Protein AF-A0ABD1Z7J2-F1 (afdb_monomer_lite)

Foldseek 3Di:
DDDDDDDDDDDDDPPPPDDPVSVVVVVVCVVCVVVVVVVCPPPQNVCVVVVNDDLVNVLLVLLLVLLLLVLVLVLLVVVLVPDPDPVSNVVSVVVSVVSVVCSVCSQVCCCPPSNDGHDPDRDHDPVSVVNSCVSNVPD

InterPro domains:
  IPR004305 Thiaminase-2/PQQC [PF03070] (43-136)
  IPR016084 Haem oxygenase-like, multi-helical [G3DSA:1.20.910.10] (3-138)
  IPR016084 Haem oxygenase-like, multi-helical [SSF48613] (22-136)
  IPR050967 Thiamine Salvage Pathway TenA [PTHR43198] (20-136)

Radius of gyration: 23.51 Å; chains: 1; bounding box: 36×54×86 Å

Secondary structure (DSSP, 8-state):
-------------------HHHHHHHHHHHHTHHHHHHHHT-HHHHHHHTT-S-HHHHHHHHHHHHHHHHHHHHHHHHHHHT---HHHHHHHHHHHHHHHHHHHHHHHHHHHHHS----SSPPP-HHHHHHHHHHHT--

Organism: NCBI:txid41844

Sequence (139 aa):
MLGHSQAFIHHQSTREMESPKTALAKNLWEMNQKEAYCALYQPFVVVMAAGTLPLESFRDYIAQDVFYLAAFAEAYGLAVENTDDEQAKAVLGNLQHHVQEELEQVHLSATQTFGFQLQSKIVPNIATRAYTEFLLLRD

pLDDT: mean 86.23, std 18.59, range [33.0, 98.12]

Structure (mmCIF, N/CA/C/O backbone):
data_AF-A0ABD1Z7J2-F1
#
_entry.id   AF-A0ABD1Z7J2-F1
#
loop_
_atom_site.group_PDB
_atom_site.id
_atom_site.type_symbol
_atom_site.label_atom_id
_atom_site.label_alt_id
_atom_site.label_comp_id
_atom_site.label_asym_id
_atom_site.label_entity_id
_atom_site.label_seq_id
_atom_site.pdbx_PDB_ins_code
_atom_site.Cartn_x
_atom_site.Cartn_y
_atom_site.Cartn_z
_atom_site.occupancy
_atom_site.B_iso_or_equiv
_atom_site.auth_seq_id
_atom_site.auth_comp_id
_atom_site.auth_asym_id
_atom_site.auth_atom_id
_atom_site.pdbx_PDB_model_num
ATOM 1 N N . MET A 1 1 ? -7.208 34.630 -64.862 1.00 36.12 1 MET A N 1
ATOM 2 C CA . MET A 1 1 ? -6.166 35.010 -63.891 1.00 36.12 1 MET A CA 1
ATOM 3 C C . MET A 1 1 ? -6.866 35.196 -62.552 1.00 36.12 1 MET A C 1
ATOM 5 O O . MET A 1 1 ? -7.623 36.144 -62.465 1.00 36.12 1 MET A O 1
ATOM 9 N N . LEU A 1 2 ? -6.677 34.229 -61.636 1.00 34.78 2 LEU A N 1
ATOM 10 C CA . LEU A 1 2 ? -6.752 34.288 -60.155 1.00 34.78 2 LEU A CA 1
ATOM 11 C C . LEU A 1 2 ? -7.991 34.961 -59.505 1.00 34.78 2 LEU A C 1
ATOM 13 O O . LEU A 1 2 ? -8.340 36.078 -59.837 1.00 34.78 2 LEU A O 1
ATOM 17 N N . GLY A 1 3 ? -8.680 34.395 -58.515 1.00 33.00 3 GLY A N 1
ATOM 18 C CA . GLY A 1 3 ? -8.387 33.265 -57.640 1.00 33.00 3 GLY A CA 1
ATOM 19 C C . GLY A 1 3 ? -9.570 33.004 -56.690 1.00 33.00 3 GLY A C 1
ATOM 20 O O . GLY A 1 3 ? -10.475 33.824 -56.553 1.00 33.00 3 GLY A O 1
ATOM 21 N N . HIS A 1 4 ? -9.557 31.807 -56.112 1.00 37.34 4 HIS A N 1
ATOM 22 C CA . HIS A 1 4 ? -10.635 31.111 -55.415 1.00 37.34 4 HIS A CA 1
ATOM 23 C C . HIS A 1 4 ? -10.953 31.604 -53.991 1.00 37.34 4 HIS A C 1
ATOM 25 O O . HIS A 1 4 ? -10.100 32.110 -53.270 1.00 37.34 4 HIS A O 1
ATOM 31 N N . SER A 1 5 ? -12.192 31.317 -53.586 1.00 39.16 5 SER A N 1
ATOM 32 C CA . SER A 1 5 ? -12.675 31.154 -52.207 1.00 39.16 5 SER A CA 1
ATOM 33 C C . SER A 1 5 ? -12.081 29.899 -51.542 1.00 39.16 5 SER A C 1
ATOM 35 O O . SER A 1 5 ? -12.030 28.872 -52.218 1.00 39.16 5 SER A O 1
ATOM 37 N N . GLN A 1 6 ? -11.704 29.947 -50.250 1.00 37.53 6 GLN A N 1
ATOM 38 C CA . GLN A 1 6 ? -12.225 29.055 -49.182 1.00 37.53 6 GLN A CA 1
ATOM 39 C C . GLN A 1 6 ? -11.473 29.130 -47.829 1.00 37.53 6 GLN A C 1
ATOM 41 O O . GLN A 1 6 ? -10.256 29.257 -47.791 1.00 37.53 6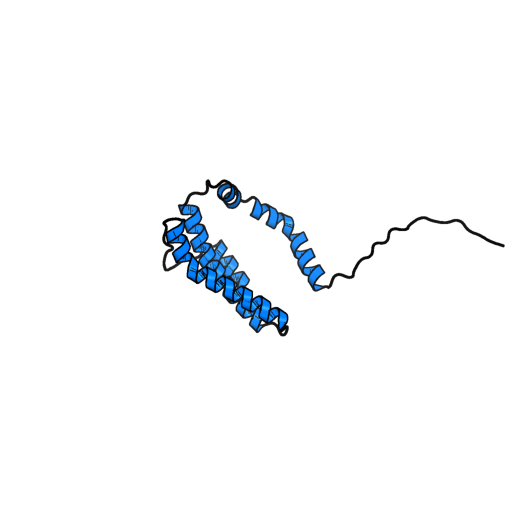 GLN A O 1
ATOM 46 N N . ALA A 1 7 ? -12.279 28.948 -46.766 1.00 36.66 7 ALA A N 1
ATOM 47 C CA . ALA A 1 7 ? -12.070 28.253 -45.477 1.00 36.66 7 ALA A CA 1
ATOM 48 C C . ALA A 1 7 ? -10.903 28.675 -44.551 1.00 36.66 7 ALA A C 1
ATOM 50 O O . ALA A 1 7 ? -9.736 28.603 -44.903 1.00 36.66 7 ALA A O 1
ATOM 51 N N . PHE A 1 8 ? -11.163 29.212 -43.350 1.00 42.53 8 PHE A N 1
ATOM 52 C CA . PHE A 1 8 ? -11.561 28.506 -42.112 1.00 42.53 8 PHE A CA 1
ATOM 53 C C . PHE A 1 8 ? -10.689 27.288 -41.754 1.00 42.53 8 PHE A C 1
ATOM 55 O O . PHE A 1 8 ? -10.802 26.234 -42.369 1.00 42.53 8 PHE A O 1
ATOM 62 N N . ILE A 1 9 ? -9.925 27.464 -40.668 1.00 39.09 9 ILE A N 1
ATOM 63 C CA . ILE A 1 9 ? -9.543 26.530 -39.587 1.00 39.09 9 ILE A CA 1
ATOM 64 C C . ILE A 1 9 ? -8.057 26.722 -39.267 1.00 39.09 9 ILE A C 1
ATOM 66 O O . ILE A 1 9 ? -7.169 26.152 -39.892 1.00 39.09 9 ILE A O 1
ATOM 70 N N . HIS A 1 10 ? -7.800 27.517 -38.230 1.00 39.81 10 HIS A N 1
ATOM 71 C CA . HIS A 1 10 ? -6.532 27.511 -37.512 1.00 39.81 10 HIS A CA 1
ATOM 72 C C . HIS A 1 10 ? -6.793 26.962 -36.106 1.00 39.81 10 HIS A C 1
ATOM 74 O O . HIS A 1 10 ? -6.826 27.699 -35.128 1.00 39.81 10 HIS A O 1
ATOM 80 N N . HIS A 1 11 ? -7.082 25.660 -36.019 1.00 44.41 11 HIS A N 1
ATOM 81 C CA . HIS A 1 11 ? -7.039 24.937 -34.750 1.00 44.41 11 HIS A CA 1
ATOM 82 C C . HIS A 1 11 ? -6.803 23.438 -34.975 1.00 44.41 11 HIS A C 1
ATOM 84 O O . HIS A 1 11 ? -7.714 22.619 -34.944 1.00 44.41 11 HIS A O 1
ATOM 90 N N . GLN A 1 12 ? -5.549 23.079 -35.228 1.00 38.91 12 GLN A N 1
ATOM 91 C CA . GLN A 1 12 ? -5.018 21.757 -34.905 1.00 38.91 12 GLN A CA 1
ATOM 92 C C . GLN A 1 12 ? -3.739 22.051 -34.120 1.00 38.91 12 GLN A C 1
ATOM 94 O O . GLN A 1 12 ? -2.754 22.518 -34.675 1.00 38.91 12 GLN A O 1
ATOM 99 N N . SER A 1 13 ? -3.855 22.170 -32.797 1.00 43.34 13 SER A N 1
ATOM 100 C CA . SER A 1 13 ? -3.675 21.043 -31.880 1.00 43.34 13 SER A CA 1
ATOM 101 C C . SER A 1 13 ? -2.316 20.399 -32.131 1.00 43.34 13 SER A C 1
ATOM 103 O O . SER A 1 13 ? -2.176 19.446 -32.894 1.00 43.34 13 SER A O 1
ATOM 105 N N . THR A 1 14 ? -1.305 20.970 -31.483 1.00 42.47 14 THR A N 1
ATOM 106 C CA . THR A 1 14 ? -0.060 20.291 -31.141 1.00 42.47 14 THR A CA 1
ATOM 107 C C . THR A 1 14 ? -0.409 19.055 -30.311 1.00 42.47 14 THR A C 1
ATOM 109 O O . THR A 1 14 ? -0.432 19.100 -29.085 1.00 42.47 14 THR A O 1
ATOM 112 N N . ARG A 1 15 ? -0.751 17.946 -30.974 1.00 51.72 15 ARG A N 1
ATOM 113 C CA . ARG A 1 15 ? -0.653 16.619 -30.370 1.00 51.72 15 ARG A CA 1
ATOM 114 C C . ARG A 1 15 ? 0.829 16.286 -30.312 1.00 51.72 15 ARG A C 1
ATOM 116 O O . ARG A 1 15 ? 1.393 15.773 -31.275 1.00 51.72 15 ARG A O 1
ATOM 123 N N . GLU A 1 16 ? 1.459 16.621 -29.196 1.00 56.16 16 GLU A N 1
ATOM 124 C CA . GLU A 1 16 ? 2.661 15.910 -28.778 1.00 56.16 16 GLU A CA 1
ATOM 125 C C . GLU A 1 16 ? 2.319 14.412 -28.790 1.00 56.16 16 GLU A C 1
ATOM 127 O O . GLU A 1 16 ? 1.301 13.995 -28.233 1.00 56.16 16 GLU A O 1
ATOM 132 N N . MET A 1 17 ? 3.094 13.604 -29.517 1.00 52.94 17 MET A N 1
ATOM 133 C CA . MET A 1 17 ? 2.924 12.151 -29.496 1.00 52.94 17 MET A CA 1
ATOM 134 C C . MET A 1 17 ? 3.321 11.650 -28.104 1.00 52.94 17 MET A C 1
ATOM 136 O O . MET A 1 17 ? 4.505 11.465 -27.829 1.00 52.94 17 MET A O 1
ATOM 140 N N . GLU A 1 18 ? 2.336 11.460 -27.220 1.00 56.25 18 GLU A N 1
ATOM 141 C CA . GLU A 1 18 ? 2.523 10.768 -25.941 1.00 56.25 18 GLU A CA 1
ATOM 142 C C . GLU A 1 18 ? 3.144 9.383 -26.205 1.00 56.25 18 GLU A C 1
ATOM 144 O O . GLU A 1 18 ? 2.703 8.640 -27.087 1.00 56.25 18 GLU A O 1
ATOM 149 N N . SER A 1 19 ? 4.180 9.029 -25.437 1.00 64.31 19 SER A N 1
ATOM 150 C CA . SER A 1 19 ? 4.779 7.690 -25.462 1.00 64.31 19 SER A CA 1
ATOM 151 C C . SER A 1 19 ? 3.692 6.617 -25.274 1.00 64.31 19 SER A C 1
ATOM 153 O O . SER A 1 19 ? 2.807 6.808 -24.435 1.00 64.31 19 SER A O 1
ATOM 155 N N . PRO A 1 20 ? 3.760 5.458 -25.963 1.00 67.31 20 PRO A N 1
ATOM 156 C CA . PRO A 1 20 ? 2.779 4.379 -25.809 1.00 67.31 20 PRO A CA 1
ATOM 157 C C . PRO A 1 20 ? 2.556 3.949 -24.349 1.00 67.31 20 PRO A C 1
ATOM 159 O O . PRO A 1 20 ? 1.443 3.586 -23.976 1.00 67.31 20 PRO A O 1
ATOM 162 N N . LYS A 1 21 ? 3.596 4.035 -23.503 1.00 62.91 21 LYS A N 1
ATOM 163 C CA . LYS A 1 21 ? 3.509 3.746 -22.060 1.00 62.91 21 LYS A CA 1
ATOM 164 C C . LYS A 1 21 ? 2.691 4.803 -21.311 1.00 62.91 21 LYS A C 1
ATOM 166 O O . LYS A 1 21 ? 1.841 4.454 -20.497 1.00 62.91 21 LYS A O 1
ATOM 171 N N . THR A 1 22 ? 2.916 6.081 -21.618 1.00 69.88 22 THR A N 1
ATOM 172 C CA . THR A 1 22 ? 2.143 7.208 -21.071 1.00 69.88 22 THR A CA 1
ATOM 173 C C . THR A 1 22 ? 0.679 7.109 -21.494 1.00 69.88 22 THR A C 1
ATOM 175 O O . THR A 1 22 ? -0.208 7.297 -20.666 1.00 69.88 22 THR A O 1
ATOM 178 N N . ALA A 1 23 ? 0.424 6.715 -22.746 1.00 87.50 23 ALA A N 1
ATOM 179 C CA . ALA A 1 23 ? -0.924 6.475 -23.245 1.00 87.50 23 ALA A CA 1
ATOM 180 C C . ALA A 1 23 ? -1.612 5.300 -22.523 1.00 87.50 23 ALA A 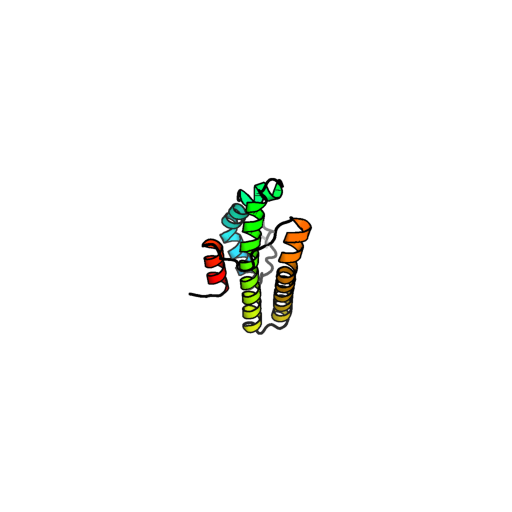C 1
ATOM 182 O O . ALA A 1 23 ? -2.773 5.419 -22.147 1.00 87.50 23 ALA A O 1
ATOM 183 N N . LEU A 1 24 ? -0.911 4.187 -22.267 1.00 93.56 24 LEU A N 1
ATOM 184 C CA . LEU A 1 24 ? -1.488 3.040 -21.554 1.00 93.56 24 LEU A CA 1
ATOM 185 C C . LEU A 1 24 ? -1.867 3.380 -20.108 1.00 93.56 24 LEU A C 1
ATOM 187 O O . LEU A 1 24 ? -2.998 3.119 -19.706 1.00 93.56 24 LEU A O 1
ATOM 191 N N . ALA A 1 25 ? -0.944 3.960 -19.335 1.00 92.44 25 ALA A N 1
ATOM 192 C CA . ALA A 1 25 ? -1.199 4.307 -17.936 1.00 92.44 25 ALA A CA 1
ATOM 193 C C . ALA A 1 25 ? -2.381 5.280 -17.806 1.00 92.44 25 ALA A C 1
ATOM 195 O O . ALA A 1 25 ? -3.268 5.084 -16.976 1.00 92.44 25 ALA A O 1
ATOM 196 N N . LYS A 1 26 ? -2.430 6.284 -18.687 1.00 93.38 26 LYS A N 1
ATOM 197 C CA . LYS A 1 26 ? -3.534 7.240 -18.780 1.00 93.38 26 LYS A CA 1
ATOM 198 C C . LYS A 1 26 ? -4.860 6.564 -19.116 1.00 93.38 26 LYS A C 1
ATOM 200 O O . LYS A 1 26 ? -5.838 6.788 -18.412 1.00 93.38 26 LYS A O 1
ATOM 205 N N . ASN A 1 27 ? -4.883 5.692 -20.122 1.00 95.50 27 ASN A N 1
ATOM 206 C CA . ASN A 1 27 ? -6.095 4.967 -20.501 1.00 95.50 27 ASN A CA 1
ATOM 207 C C . ASN A 1 27 ? -6.603 4.080 -19.355 1.00 95.50 27 ASN A C 1
ATOM 209 O O . ASN A 1 27 ? -7.792 4.091 -19.056 1.00 95.50 27 ASN A O 1
ATOM 213 N N . LEU A 1 28 ? -5.715 3.340 -18.680 1.00 95.31 28 LEU A N 1
ATOM 214 C CA . LEU A 1 28 ? -6.090 2.507 -17.532 1.00 95.31 28 LEU A CA 1
ATOM 215 C C . LEU A 1 28 ? -6.642 3.349 -16.378 1.00 95.31 28 LEU A C 1
ATOM 217 O O . LEU A 1 28 ? -7.630 2.953 -15.761 1.00 95.31 28 LEU A O 1
ATOM 221 N N . TRP A 1 29 ? -6.047 4.513 -16.112 1.00 94.69 29 TRP A N 1
ATOM 222 C CA . TRP A 1 29 ? -6.568 5.456 -15.126 1.00 94.69 29 TRP A CA 1
ATOM 223 C C . TRP A 1 29 ? -7.972 5.937 -15.500 1.00 94.69 29 TRP A C 1
ATOM 225 O O . TRP A 1 29 ? -8.891 5.810 -14.697 1.00 94.69 29 TRP A O 1
ATOM 235 N N . GLU A 1 30 ? -8.158 6.429 -16.728 1.00 95.75 30 GLU A N 1
ATOM 236 C CA . GLU A 1 30 ? -9.447 6.907 -17.246 1.00 95.75 30 GLU A CA 1
ATOM 237 C C . GLU A 1 30 ? -10.537 5.827 -17.176 1.00 95.75 30 GLU A C 1
ATOM 239 O O . GLU A 1 30 ? -11.654 6.104 -16.738 1.00 95.75 30 GLU A O 1
ATOM 244 N N . MET A 1 31 ? -10.199 4.582 -17.522 1.00 96.88 31 MET A N 1
ATOM 245 C CA . MET A 1 31 ? -11.120 3.443 -17.484 1.00 96.88 31 MET A CA 1
ATOM 246 C C . MET A 1 31 ? -11.597 3.077 -16.073 1.00 96.88 31 MET A C 1
ATOM 248 O O . MET A 1 31 ? -12.696 2.547 -15.945 1.00 96.88 31 MET A O 1
ATOM 252 N N . ASN A 1 32 ? -10.797 3.352 -15.038 1.00 96.75 32 ASN A N 1
ATOM 253 C CA . ASN A 1 32 ? -11.084 2.968 -13.651 1.00 96.75 32 ASN A CA 1
ATOM 254 C C . ASN A 1 32 ? -11.364 4.181 -12.741 1.00 96.75 32 ASN A C 1
ATOM 256 O O . ASN A 1 32 ? -11.355 4.068 -11.513 1.00 96.75 32 ASN A O 1
ATOM 260 N N . GLN A 1 33 ? -11.609 5.367 -13.317 1.00 96.75 33 GLN A N 1
ATOM 261 C CA . GLN A 1 33 ? -11.871 6.580 -12.531 1.00 96.75 33 GLN A CA 1
ATOM 262 C C . GLN A 1 33 ? -13.079 6.424 -11.613 1.00 96.75 33 GLN A C 1
ATOM 264 O O . GLN A 1 33 ? -13.070 6.920 -10.488 1.00 96.75 33 GLN A O 1
ATOM 269 N N . LYS A 1 34 ? -14.124 5.736 -12.079 1.00 97.56 34 LYS A N 1
ATOM 270 C CA . LYS A 1 34 ? -15.327 5.505 -11.281 1.00 97.56 34 LYS A CA 1
ATOM 271 C C . LYS A 1 34 ? -14.984 4.742 -10.001 1.00 97.56 34 LYS A C 1
ATOM 273 O O . LYS A 1 34 ? -15.407 5.148 -8.923 1.00 97.56 34 LYS A O 1
ATOM 278 N N . GLU A 1 35 ? -14.204 3.675 -10.111 1.00 97.00 35 GLU A N 1
ATOM 279 C CA . GLU A 1 35 ? -13.753 2.845 -8.998 1.00 97.00 35 GLU A CA 1
ATOM 280 C C . GLU A 1 35 ? -12.859 3.651 -8.049 1.00 97.00 35 GLU A C 1
ATOM 282 O O . GLU A 1 35 ? -13.054 3.592 -6.835 1.00 97.00 35 GLU A O 1
ATOM 287 N N . ALA A 1 36 ? -11.962 4.483 -8.589 1.00 95.56 36 ALA A N 1
ATOM 288 C CA . ALA A 1 36 ? -11.138 5.395 -7.797 1.00 95.56 36 ALA A CA 1
ATOM 289 C C . ALA A 1 36 ? -11.989 6.390 -6.984 1.00 95.56 36 ALA A C 1
ATOM 291 O O . ALA A 1 36 ? -11.756 6.575 -5.788 1.00 95.56 36 ALA A O 1
ATOM 292 N N . TYR A 1 37 ? -13.028 6.981 -7.585 1.00 96.50 37 TYR A N 1
ATOM 293 C CA . TYR A 1 37 ? -13.968 7.842 -6.862 1.00 96.50 37 TYR A CA 1
ATOM 294 C C . TYR A 1 37 ? -14.774 7.064 -5.817 1.00 96.50 37 TYR A C 1
ATOM 296 O O . TYR A 1 37 ? -14.945 7.538 -4.694 1.00 96.50 37 TYR A O 1
ATOM 304 N N . CYS A 1 38 ? -15.242 5.857 -6.141 1.00 97.19 38 CYS A N 1
ATOM 305 C CA . CYS A 1 38 ? -15.936 5.003 -5.180 1.00 97.19 38 CYS A CA 1
ATOM 306 C C . CYS A 1 38 ? -15.055 4.642 -3.976 1.00 97.19 38 CYS A C 1
ATOM 308 O O . CYS A 1 38 ? -15.582 4.569 -2.867 1.00 97.19 38 CYS A O 1
ATOM 310 N N . ALA A 1 39 ? -13.749 4.439 -4.177 1.00 95.44 39 ALA A N 1
ATOM 311 C CA . ALA A 1 39 ? -12.782 4.211 -3.107 1.00 95.44 39 ALA A CA 1
ATOM 312 C C . ALA A 1 39 ? -12.579 5.472 -2.249 1.00 95.44 39 ALA A C 1
ATOM 314 O O . ALA A 1 39 ? -12.658 5.401 -1.023 1.00 95.44 39 ALA A O 1
ATOM 315 N N . LEU A 1 40 ? -12.404 6.635 -2.887 1.00 95.69 40 LEU A N 1
ATOM 316 C CA . LEU A 1 40 ? -12.188 7.916 -2.206 1.00 95.69 40 LEU A CA 1
ATOM 317 C C . LEU A 1 40 ? -13.355 8.313 -1.286 1.00 95.69 40 LEU A C 1
ATOM 319 O O . LEU A 1 40 ? -13.137 8.898 -0.228 1.00 95.69 40 LEU A O 1
ATOM 323 N N . TYR A 1 41 ? -14.587 7.980 -1.674 1.00 96.38 41 TYR A N 1
ATOM 324 C CA . TYR A 1 41 ? -15.795 8.291 -0.905 1.00 96.38 41 TYR A CA 1
ATOM 325 C C . TYR A 1 41 ? -16.335 7.108 -0.091 1.00 96.38 41 TYR A C 1
ATOM 327 O O . TYR A 1 41 ? -17.480 7.151 0.367 1.00 96.38 41 TYR A O 1
ATOM 335 N N . GLN A 1 42 ? -15.539 6.053 0.123 1.00 96.94 42 GLN A N 1
ATOM 336 C CA . GLN A 1 42 ? -15.930 4.997 1.056 1.00 96.94 42 GLN A CA 1
ATOM 337 C C . GLN A 1 42 ? -16.185 5.581 2.454 1.00 96.94 42 GLN A C 1
ATOM 339 O O . GLN A 1 42 ? -15.427 6.451 2.896 1.00 96.94 42 GLN A O 1
ATOM 344 N N . PRO A 1 43 ? -17.185 5.067 3.201 1.00 97.25 43 PRO A N 1
ATOM 345 C CA . PRO A 1 43 ? -17.483 5.543 4.550 1.00 97.25 43 PRO A CA 1
ATOM 346 C C . PRO A 1 43 ? -16.254 5.586 5.459 1.00 97.25 43 PRO A C 1
ATOM 348 O O . PRO A 1 43 ? -16.093 6.549 6.199 1.00 97.25 43 PRO A O 1
ATOM 351 N N . PHE A 1 44 ? -15.360 4.597 5.345 1.00 96.75 44 PHE A N 1
ATOM 352 C CA . PHE A 1 44 ? -14.094 4.538 6.078 1.00 96.75 44 PHE A CA 1
ATOM 353 C C . PHE A 1 44 ? -13.226 5.795 5.882 1.00 96.75 44 PHE A C 1
ATOM 355 O O . PHE A 1 44 ? -12.805 6.402 6.864 1.00 96.75 44 PHE A O 1
ATOM 362 N N . VAL A 1 45 ? -13.010 6.225 4.633 1.00 96.88 45 VAL A N 1
ATOM 363 C CA . VAL A 1 45 ? -12.190 7.406 4.304 1.00 96.88 45 VAL A CA 1
ATOM 364 C C . VAL A 1 45 ? -12.863 8.683 4.802 1.00 96.88 45 VAL A C 1
ATOM 366 O O . VAL A 1 45 ? -12.209 9.548 5.381 1.00 96.88 45 VAL A O 1
ATOM 369 N N . VAL A 1 46 ? -14.185 8.782 4.643 1.00 97.19 46 VAL A N 1
ATOM 370 C CA . VAL A 1 46 ? -14.958 9.952 5.082 1.00 97.19 46 VAL A CA 1
ATOM 371 C C . VAL A 1 46 ? -14.894 10.126 6.602 1.00 97.19 46 VAL A C 1
ATOM 373 O O . VAL A 1 46 ? -14.621 11.228 7.079 1.00 97.19 46 VAL A O 1
ATOM 376 N N . VAL A 1 47 ? -15.106 9.059 7.380 1.00 97.62 47 VAL A N 1
ATOM 377 C CA . VAL A 1 47 ? -15.053 9.151 8.852 1.00 97.62 47 VAL A CA 1
ATOM 378 C C . VAL A 1 47 ? -13.623 9.295 9.378 1.00 97.62 47 VAL A C 1
ATOM 380 O O . VAL A 1 47 ? -13.417 9.950 10.399 1.00 97.62 47 VAL A O 1
ATOM 383 N N . MET A 1 48 ? -12.623 8.755 8.670 1.00 96.56 48 MET A N 1
ATOM 384 C CA . MET A 1 48 ? -11.209 8.999 8.968 1.00 96.56 48 MET A CA 1
ATOM 385 C C . MET A 1 48 ? -10.858 10.479 8.788 1.00 96.56 48 MET A C 1
ATOM 387 O O . MET A 1 48 ? -10.298 11.083 9.699 1.00 96.56 48 MET A O 1
ATOM 391 N N . ALA A 1 49 ? -11.248 11.087 7.664 1.00 96.75 49 ALA A N 1
ATOM 392 C CA . ALA A 1 49 ? -11.026 12.510 7.405 1.00 96.75 49 ALA A CA 1
ATOM 393 C C . ALA A 1 49 ? -11.752 13.413 8.418 1.00 96.75 49 ALA A C 1
ATOM 395 O O . ALA A 1 49 ? -11.246 14.472 8.783 1.00 96.75 49 ALA A O 1
ATOM 396 N N . ALA A 1 50 ? -12.920 12.985 8.906 1.00 97.25 50 ALA A N 1
ATOM 397 C CA . ALA A 1 50 ? -13.653 13.681 9.959 1.00 97.25 50 ALA A CA 1
ATOM 398 C C . ALA A 1 50 ? -13.046 13.501 11.367 1.00 97.25 50 ALA A C 1
ATOM 400 O O . ALA A 1 50 ? -13.505 14.149 12.305 1.00 97.25 50 ALA A O 1
ATOM 401 N N . GLY A 1 51 ? -12.055 12.617 11.541 1.00 96.00 51 GLY A N 1
ATOM 402 C CA . GLY A 1 51 ? -11.470 12.293 12.846 1.00 96.00 51 GLY A CA 1
ATOM 403 C C . GLY A 1 51 ? -12.414 11.523 13.776 1.00 96.00 51 GLY A C 1
ATOM 404 O O . GLY A 1 51 ? -12.224 11.535 14.989 1.00 96.00 51 GLY A O 1
ATOM 405 N N . T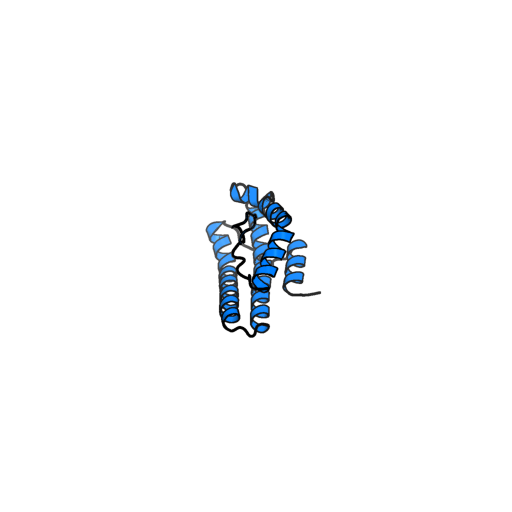HR A 1 52 ? -13.448 10.878 13.229 1.00 97.25 52 THR A N 1
ATOM 406 C CA . THR A 1 52 ? -14.489 10.165 13.992 1.00 97.25 52 THR A CA 1
ATOM 407 C C . THR A 1 52 ? -14.448 8.648 13.805 1.00 97.25 52 THR A C 1
ATOM 409 O O . THR A 1 52 ? -15.295 7.938 14.350 1.00 97.25 52 THR A O 1
ATOM 412 N N . LEU A 1 53 ? -13.462 8.132 13.064 1.00 97.25 53 LEU A N 1
ATOM 413 C CA . LEU A 1 53 ? -13.224 6.697 12.927 1.00 97.25 53 LEU A CA 1
ATOM 414 C C . LEU A 1 53 ? -12.946 6.066 14.309 1.00 97.25 53 LEU A C 1
ATOM 416 O O . LEU A 1 53 ? -12.064 6.546 15.025 1.00 97.25 53 LEU A O 1
ATOM 420 N N . PRO A 1 54 ? -13.642 4.978 14.694 1.00 96.00 54 PRO A N 1
ATOM 421 C CA . PRO A 1 54 ? -13.332 4.264 15.925 1.00 96.00 54 PRO A CA 1
ATOM 422 C C . PRO A 1 54 ? -11.886 3.761 15.933 1.00 96.00 54 PRO A C 1
ATOM 424 O O . PRO A 1 54 ? -11.408 3.197 14.947 1.00 96.00 54 PRO A O 1
ATOM 427 N N . LEU A 1 55 ? -11.208 3.908 17.072 1.00 93.81 55 LEU A N 1
ATOM 428 C CA . LEU A 1 55 ? -9.800 3.526 17.209 1.00 93.81 55 LEU A CA 1
ATOM 429 C C . LEU A 1 55 ? -9.560 2.039 16.906 1.00 93.81 55 LEU A C 1
ATOM 431 O O . LEU A 1 55 ? -8.541 1.684 16.324 1.00 93.81 55 LEU A O 1
ATOM 435 N N . GLU A 1 56 ? -10.512 1.173 17.257 1.00 93.62 56 GLU A N 1
ATOM 436 C CA . GLU A 1 56 ? -10.461 -0.252 16.923 1.00 93.62 56 GLU A CA 1
ATOM 437 C C . GLU A 1 56 ? -10.474 -0.490 15.408 1.00 93.62 56 GLU A C 1
ATOM 439 O O . GLU A 1 56 ? -9.636 -1.229 14.902 1.00 93.62 56 GLU A O 1
ATOM 444 N N . SER A 1 57 ? -11.346 0.201 14.669 1.00 95.19 57 SER A N 1
ATOM 445 C CA . SER A 1 57 ? -11.379 0.109 13.206 1.00 95.19 57 SER A CA 1
ATOM 446 C C . SER A 1 57 ? -10.080 0.607 12.574 1.00 95.19 57 SER A C 1
ATOM 448 O O . SER A 1 57 ? -9.621 0.039 11.588 1.00 95.19 57 SER A O 1
ATOM 450 N N . PHE A 1 58 ? -9.470 1.649 13.147 1.00 94.50 58 PHE A N 1
ATOM 451 C CA . PHE A 1 58 ? -8.171 2.139 12.693 1.00 94.50 58 PHE A CA 1
ATOM 452 C C . PHE A 1 58 ? -7.044 1.137 12.973 1.00 94.50 58 PHE A C 1
ATOM 454 O O . PHE A 1 58 ? -6.247 0.852 12.084 1.00 94.50 58 PHE A O 1
ATOM 461 N N . ARG A 1 59 ? -7.006 0.543 14.171 1.00 94.19 59 ARG A N 1
ATOM 462 C CA . ARG A 1 59 ? -6.050 -0.518 14.517 1.00 94.19 59 ARG A CA 1
ATOM 463 C C . ARG A 1 59 ? -6.157 -1.698 13.554 1.00 94.19 59 ARG A C 1
ATOM 465 O O . ARG A 1 59 ? -5.136 -2.186 13.076 1.00 94.19 59 ARG A O 1
ATOM 472 N N . ASP A 1 60 ? -7.376 -2.150 13.276 1.00 93.81 60 ASP A N 1
ATOM 473 C CA . ASP A 1 60 ? -7.609 -3.288 12.392 1.00 93.81 60 ASP A CA 1
ATOM 474 C C . ASP A 1 60 ? -7.212 -2.951 10.946 1.00 93.81 60 ASP A C 1
ATOM 476 O O . ASP A 1 60 ? -6.598 -3.780 10.279 1.00 93.81 60 ASP A O 1
ATOM 480 N N . TYR A 1 61 ? -7.474 -1.721 10.487 1.00 94.94 61 TYR A N 1
ATOM 481 C CA . TYR A 1 61 ? -6.970 -1.216 9.208 1.00 94.94 61 TYR A CA 1
ATOM 482 C C . TYR A 1 61 ? -5.439 -1.262 9.141 1.00 94.94 61 TYR A C 1
ATOM 484 O O . TYR A 1 61 ? -4.908 -1.893 8.232 1.00 94.94 61 TYR A O 1
ATOM 492 N N . ILE A 1 62 ? -4.735 -0.683 10.121 1.00 95.12 62 ILE A N 1
ATOM 493 C CA . ILE A 1 62 ? -3.263 -0.676 10.147 1.00 95.12 62 ILE A CA 1
ATOM 494 C C . ILE A 1 62 ? -2.710 -2.104 10.166 1.00 95.12 62 ILE A C 1
ATOM 496 O O . ILE A 1 62 ? -1.742 -2.393 9.473 1.00 95.12 62 ILE A O 1
ATOM 500 N N . ALA A 1 63 ? -3.334 -3.030 10.902 1.00 94.62 63 ALA A N 1
ATOM 501 C CA . ALA A 1 63 ? -2.920 -4.430 10.882 1.00 94.62 63 ALA A CA 1
ATOM 502 C C . ALA A 1 63 ? -2.989 -5.020 9.462 1.00 94.62 63 ALA A C 1
ATOM 504 O O . ALA A 1 63 ? -2.038 -5.649 9.010 1.00 94.62 63 ALA A O 1
ATOM 505 N N . GLN A 1 64 ? -4.089 -4.802 8.739 1.00 96.50 64 GLN A N 1
ATOM 506 C CA . GLN A 1 64 ? -4.227 -5.289 7.363 1.00 96.50 64 GLN A CA 1
ATOM 507 C C . GLN A 1 64 ? -3.275 -4.582 6.389 1.00 96.50 64 GLN A C 1
ATOM 509 O O . GLN A 1 64 ? -2.752 -5.231 5.484 1.00 96.50 64 GLN A O 1
ATOM 514 N N . ASP A 1 65 ? -3.027 -3.290 6.597 1.00 95.31 65 ASP A N 1
ATOM 515 C CA . ASP A 1 65 ? -2.126 -2.480 5.779 1.00 95.31 65 ASP A CA 1
ATOM 516 C C . ASP A 1 65 ? -0.664 -2.921 5.937 1.00 95.31 65 ASP A C 1
ATOM 518 O O . ASP A 1 65 ? 0.040 -3.078 4.950 1.00 95.31 65 ASP A O 1
ATOM 522 N N . VAL A 1 66 ? -0.230 -3.288 7.148 1.00 94.81 66 VAL A N 1
ATOM 523 C CA . VAL A 1 66 ? 1.098 -3.888 7.384 1.00 94.81 66 VAL A CA 1
ATOM 524 C C . VAL A 1 66 ? 1.286 -5.182 6.591 1.00 94.81 66 VAL A C 1
ATOM 526 O O . VAL A 1 66 ? 2.340 -5.400 5.992 1.00 94.81 66 VAL A O 1
ATOM 529 N N . PHE A 1 67 ? 0.266 -6.045 6.548 1.00 95.00 67 PHE A N 1
ATOM 530 C CA . PHE A 1 67 ? 0.328 -7.263 5.736 1.00 95.00 67 PHE A CA 1
ATOM 531 C C . PHE A 1 67 ? 0.417 -6.933 4.239 1.00 95.00 67 PHE A C 1
ATOM 533 O O . PHE A 1 67 ? 1.201 -7.543 3.511 1.00 95.00 67 PHE A O 1
ATOM 540 N N . TYR A 1 68 ? -0.374 -5.960 3.784 1.00 96.12 68 TYR A N 1
ATOM 541 C CA . TYR A 1 68 ? -0.368 -5.497 2.401 1.00 96.12 68 TYR A CA 1
ATOM 542 C C . TYR A 1 68 ? 0.984 -4.889 1.996 1.00 96.12 68 TYR A C 1
ATOM 544 O O . TYR A 1 68 ? 1.543 -5.282 0.975 1.00 96.12 68 TYR A O 1
ATOM 552 N N . LEU A 1 69 ? 1.547 -3.991 2.806 1.00 95.75 69 LEU A N 1
ATOM 553 C CA . LEU A 1 69 ? 2.823 -3.320 2.553 1.00 95.75 69 LEU A CA 1
ATOM 554 C C . LEU A 1 69 ? 3.989 -4.309 2.464 1.00 95.75 69 LEU A C 1
ATOM 556 O O . LEU A 1 69 ? 4.864 -4.138 1.618 1.00 95.75 69 LEU A O 1
ATOM 560 N N . ALA A 1 70 ? 3.979 -5.385 3.258 1.00 94.75 70 ALA A N 1
ATOM 561 C CA 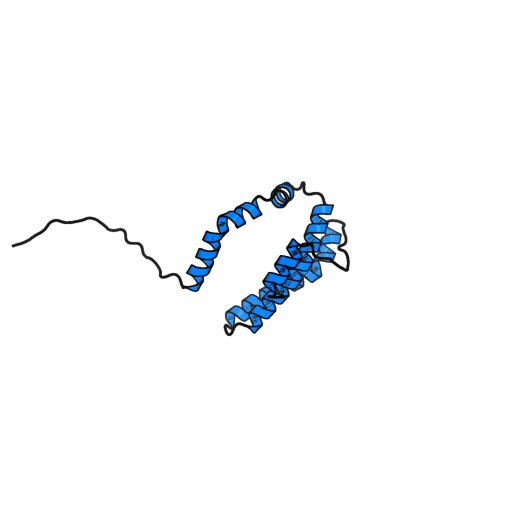. ALA A 1 70 ? 4.979 -6.445 3.136 1.00 94.75 70 ALA A CA 1
ATOM 562 C C . ALA A 1 70 ? 4.944 -7.110 1.746 1.00 94.75 70 ALA A C 1
ATOM 564 O O . ALA A 1 70 ? 5.987 -7.276 1.111 1.00 94.75 70 ALA A O 1
ATOM 565 N N . ALA A 1 71 ? 3.749 -7.427 1.236 1.00 95.88 71 ALA A N 1
ATOM 566 C CA . ALA A 1 71 ? 3.588 -7.940 -0.126 1.00 95.88 71 ALA A CA 1
ATOM 567 C C . ALA A 1 71 ? 3.940 -6.883 -1.187 1.00 95.88 71 ALA A C 1
ATOM 569 O O . ALA A 1 71 ? 4.513 -7.205 -2.223 1.00 95.88 71 ALA A O 1
ATOM 570 N N . PHE A 1 72 ? 3.643 -5.610 -0.930 1.00 95.25 72 PHE A N 1
ATOM 571 C CA . PHE A 1 72 ? 3.955 -4.514 -1.844 1.00 95.25 72 PHE A CA 1
ATOM 572 C C . PHE A 1 72 ? 5.471 -4.282 -1.979 1.00 95.25 72 PHE A C 1
ATOM 574 O O . PHE A 1 72 ? 5.973 -4.074 -3.083 1.00 95.25 72 PHE A O 1
ATOM 581 N N . ALA A 1 73 ? 6.226 -4.401 -0.881 1.00 96.50 73 ALA A N 1
ATOM 582 C CA . ALA A 1 73 ? 7.689 -4.381 -0.900 1.00 96.50 73 ALA A CA 1
ATOM 583 C C . ALA A 1 73 ? 8.277 -5.572 -1.676 1.00 96.50 73 ALA A C 1
ATOM 585 O O . ALA A 1 73 ? 9.258 -5.412 -2.404 1.00 96.50 73 ALA A O 1
ATOM 586 N N . GLU A 1 74 ? 7.681 -6.762 -1.556 1.00 96.62 74 GLU A N 1
ATOM 587 C CA . GLU A 1 74 ? 8.066 -7.922 -2.368 1.00 96.62 74 GLU A CA 1
ATOM 588 C C . GLU A 1 74 ? 7.794 -7.666 -3.860 1.00 96.62 74 GLU A C 1
ATOM 590 O O . GLU A 1 74 ? 8.674 -7.894 -4.689 1.00 96.62 74 GLU A O 1
ATOM 595 N N . ALA A 1 75 ? 6.634 -7.098 -4.205 1.00 96.50 75 ALA A N 1
ATOM 596 C CA . ALA A 1 75 ? 6.290 -6.755 -5.585 1.00 96.50 75 ALA A CA 1
ATOM 597 C C . ALA A 1 75 ? 7.280 -5.753 -6.210 1.00 96.50 75 ALA A C 1
ATOM 599 O O . ALA A 1 75 ? 7.652 -5.907 -7.375 1.00 96.50 75 ALA A O 1
ATOM 600 N N . TYR A 1 76 ? 7.770 -4.766 -5.447 1.00 97.19 76 TYR A N 1
ATOM 601 C CA . TYR A 1 76 ? 8.850 -3.894 -5.920 1.00 97.19 76 TYR A CA 1
ATOM 602 C C . TYR A 1 76 ? 10.148 -4.659 -6.187 1.00 97.19 76 TYR A C 1
ATOM 604 O O . TYR A 1 76 ? 10.784 -4.416 -7.211 1.00 97.19 76 TYR A O 1
ATOM 612 N N . GLY A 1 77 ? 10.521 -5.597 -5.312 1.00 96.50 77 GLY A N 1
ATOM 613 C CA . GLY A 1 77 ? 11.687 -6.459 -5.518 1.00 96.50 77 GLY A CA 1
ATOM 614 C C . GLY A 1 77 ? 11.580 -7.266 -6.812 1.00 96.50 77 GLY A C 1
ATOM 615 O O . GLY A 1 77 ? 12.483 -7.223 -7.643 1.00 96.50 77 GLY A O 1
ATOM 616 N N . LEU A 1 78 ? 10.425 -7.895 -7.045 1.00 95.94 78 LEU A N 1
ATOM 617 C CA . LEU A 1 78 ? 10.145 -8.603 -8.296 1.00 95.94 78 LEU A CA 1
ATOM 618 C C . LEU A 1 78 ? 10.234 -7.661 -9.506 1.00 95.94 78 LEU A C 1
ATOM 620 O O . LEU A 1 78 ? 10.809 -8.023 -10.530 1.00 95.94 78 LEU A O 1
ATOM 624 N N . ALA A 1 79 ? 9.717 -6.435 -9.406 1.00 95.81 79 ALA A N 1
ATOM 625 C CA . ALA A 1 79 ? 9.815 -5.459 -10.488 1.00 95.81 79 ALA A CA 1
ATOM 626 C C . ALA A 1 79 ? 11.272 -5.048 -10.788 1.00 95.81 79 ALA A C 1
ATOM 628 O O . ALA A 1 79 ? 11.621 -4.890 -11.958 1.00 95.81 79 ALA A O 1
ATOM 629 N N . VAL A 1 80 ? 12.127 -4.916 -9.764 1.00 97.25 80 VAL A N 1
ATOM 630 C CA . VAL A 1 80 ? 13.574 -4.664 -9.918 1.00 97.25 80 VAL A CA 1
ATOM 631 C C . VAL A 1 80 ? 14.262 -5.828 -10.635 1.00 97.25 80 VAL A C 1
ATOM 633 O O . VAL A 1 80 ? 15.074 -5.595 -11.530 1.00 97.25 80 VAL A O 1
ATOM 636 N N . GLU A 1 81 ? 13.929 -7.068 -10.276 1.00 96.44 81 GLU A N 1
ATOM 637 C CA . GLU A 1 81 ? 14.494 -8.278 -10.890 1.00 96.44 81 GLU A CA 1
ATOM 638 C C . GLU A 1 81 ? 14.086 -8.451 -12.361 1.00 96.44 81 GLU A C 1
ATOM 640 O O . GLU A 1 81 ? 14.835 -9.032 -13.144 1.00 96.44 81 GLU A O 1
ATOM 645 N N . ASN A 1 82 ? 12.915 -7.936 -12.747 1.00 95.38 82 ASN A N 1
ATOM 646 C CA . ASN A 1 82 ? 12.326 -8.134 -14.076 1.00 95.38 82 ASN A CA 1
ATOM 647 C C . ASN A 1 82 ? 12.533 -6.959 -15.051 1.00 95.38 82 ASN A C 1
ATOM 649 O O . ASN A 1 82 ? 12.009 -6.994 -16.165 1.00 95.38 82 ASN A O 1
ATOM 653 N N . THR A 1 83 ? 13.265 -5.911 -14.665 1.00 95.81 83 THR A N 1
ATOM 654 C CA . THR A 1 83 ? 13.551 -4.765 -15.542 1.00 95.81 83 THR A CA 1
ATOM 655 C C . THR A 1 83 ? 15.029 -4.691 -15.917 1.00 95.81 83 THR A C 1
ATOM 657 O O . THR A 1 83 ? 15.901 -4.891 -15.078 1.00 95.81 83 THR A O 1
ATOM 660 N N . ASP A 1 84 ? 15.322 -4.325 -17.166 1.00 96.81 84 ASP A N 1
ATOM 661 C CA . ASP A 1 84 ? 16.685 -4.033 -17.644 1.00 96.81 84 ASP A CA 1
ATOM 662 C C . ASP A 1 84 ? 17.028 -2.531 -17.585 1.00 96.81 84 ASP A C 1
ATOM 664 O O . ASP A 1 84 ? 18.152 -2.124 -17.875 1.00 96.81 84 ASP A O 1
ATOM 668 N N . ASP A 1 85 ? 16.061 -1.683 -17.222 1.00 97.75 85 ASP A N 1
ATOM 669 C CA . ASP A 1 85 ? 16.242 -0.234 -17.115 1.00 97.75 85 ASP A CA 1
ATOM 670 C C . ASP A 1 85 ? 16.843 0.138 -15.749 1.00 97.75 85 ASP A C 1
ATOM 672 O O . ASP A 1 85 ? 16.171 0.069 -14.718 1.00 97.75 85 ASP A O 1
ATOM 676 N N . GLU A 1 86 ? 18.109 0.557 -15.742 1.00 97.31 86 GLU A N 1
ATOM 677 C CA . GLU A 1 86 ? 18.846 0.939 -14.528 1.00 97.31 86 GLU A CA 1
ATOM 678 C C . GLU A 1 86 ? 18.224 2.126 -13.778 1.00 97.31 86 GLU A C 1
ATOM 680 O O . GLU A 1 86 ? 18.251 2.165 -12.546 1.00 97.31 86 GLU A O 1
ATOM 685 N N . GLN A 1 87 ? 17.612 3.082 -14.488 1.00 97.56 87 GLN A N 1
ATOM 686 C CA . GLN A 1 87 ? 16.904 4.178 -13.831 1.00 97.56 87 GLN A CA 1
ATOM 687 C C . GLN A 1 87 ? 15.652 3.648 -13.126 1.00 97.56 87 GLN A C 1
ATOM 689 O O . GLN A 1 87 ? 15.376 4.032 -11.987 1.00 97.56 87 GLN A O 1
ATOM 694 N N . ALA A 1 88 ? 14.918 2.737 -13.770 1.00 96.75 88 ALA A N 1
ATOM 695 C CA . ALA A 1 88 ? 13.765 2.089 -13.157 1.00 96.75 88 ALA A CA 1
ATOM 696 C C . ALA A 1 88 ? 14.169 1.253 -11.932 1.00 96.75 88 ALA A C 1
ATOM 698 O O . ALA A 1 88 ? 13.507 1.359 -10.902 1.00 96.75 88 ALA A O 1
ATOM 699 N N . LYS A 1 89 ? 15.275 0.494 -11.994 1.00 98.12 89 LYS A N 1
ATOM 700 C CA . LYS A 1 89 ? 15.800 -0.258 -10.839 1.00 98.12 89 LYS A CA 1
ATOM 701 C C . LYS A 1 89 ? 16.074 0.649 -9.648 1.00 98.12 89 LYS A C 1
ATOM 703 O O . LYS A 1 89 ? 15.644 0.337 -8.543 1.00 98.12 89 LYS A O 1
ATOM 708 N N . ALA A 1 90 ? 16.745 1.780 -9.871 1.00 97.94 90 ALA A N 1
ATOM 709 C CA . ALA A 1 90 ? 17.047 2.729 -8.804 1.00 97.94 90 ALA A CA 1
ATOM 710 C C . ALA A 1 90 ? 15.770 3.297 -8.161 1.00 97.94 90 ALA A C 1
ATOM 712 O O . ALA A 1 90 ? 15.666 3.364 -6.938 1.00 97.94 90 ALA A O 1
ATOM 713 N N . VAL A 1 91 ? 14.773 3.669 -8.973 1.00 98.06 91 VAL A N 1
ATOM 714 C CA . VAL A 1 91 ? 13.489 4.182 -8.467 1.00 98.06 91 VAL A CA 1
ATOM 715 C C . VAL A 1 91 ? 12.733 3.109 -7.682 1.00 98.06 91 VAL A C 1
ATOM 717 O O . VAL A 1 91 ? 12.306 3.369 -6.561 1.00 98.06 91 VAL A O 1
ATOM 720 N N . LEU A 1 92 ? 12.588 1.906 -8.238 1.00 97.94 92 LEU A N 1
ATOM 721 C CA . LEU A 1 92 ? 11.858 0.804 -7.607 1.00 97.94 92 LEU A CA 1
ATOM 722 C C . LEU A 1 92 ? 12.550 0.315 -6.327 1.00 97.94 92 LEU A C 1
ATOM 724 O O . LEU A 1 92 ? 11.873 0.071 -5.334 1.00 97.94 92 LEU A O 1
ATOM 728 N N . GLY A 1 93 ? 13.883 0.243 -6.316 1.00 97.94 93 GLY A N 1
ATOM 729 C CA . GLY A 1 93 ? 14.661 -0.110 -5.127 1.00 97.94 93 GLY A CA 1
ATOM 730 C C . GLY A 1 93 ? 14.504 0.910 -3.998 1.00 97.94 93 GLY A C 1
ATOM 731 O O . GLY A 1 93 ? 14.311 0.528 -2.847 1.00 97.94 93 GLY A O 1
ATOM 732 N N . ASN A 1 94 ? 14.490 2.208 -4.319 1.00 97.88 94 ASN A N 1
ATOM 733 C CA . ASN A 1 94 ? 14.212 3.248 -3.323 1.00 97.88 94 ASN A CA 1
ATOM 734 C C . ASN A 1 94 ? 12.779 3.147 -2.774 1.00 97.88 94 ASN A C 1
ATOM 736 O O . ASN A 1 94 ? 12.571 3.291 -1.573 1.00 97.88 94 ASN A O 1
ATOM 740 N N . LEU A 1 95 ? 11.791 2.872 -3.634 1.00 97.44 95 LEU A N 1
ATOM 741 C CA . LEU A 1 95 ? 10.407 2.663 -3.198 1.00 97.44 95 LEU A CA 1
ATOM 742 C C . LEU A 1 95 ? 10.280 1.435 -2.289 1.00 97.44 95 LEU A C 1
ATOM 744 O O . LEU A 1 95 ? 9.628 1.516 -1.252 1.00 97.44 95 LEU A O 1
ATOM 748 N N . GLN A 1 96 ? 10.940 0.327 -2.637 1.00 97.81 96 GLN A N 1
ATOM 749 C CA . GLN A 1 96 ? 11.005 -0.865 -1.792 1.00 97.81 96 GLN A CA 1
ATOM 750 C C . GLN A 1 96 ? 11.598 -0.544 -0.417 1.00 97.81 96 GLN A C 1
ATOM 752 O O . GLN A 1 96 ? 11.036 -0.945 0.601 1.00 97.81 96 GLN A O 1
ATOM 757 N N . HIS A 1 97 ? 12.710 0.192 -0.392 1.00 96.56 97 HIS A N 1
ATOM 758 C CA . HIS A 1 97 ? 13.396 0.562 0.838 1.00 96.56 97 HIS A CA 1
ATOM 759 C C . HIS A 1 97 ? 12.511 1.409 1.760 1.00 96.56 97 HIS A C 1
ATOM 761 O O . HIS A 1 97 ? 12.360 1.065 2.927 1.00 96.56 97 HIS A O 1
ATOM 767 N N . HIS A 1 98 ? 11.844 2.443 1.237 1.00 95.88 98 HIS A N 1
ATOM 768 C CA . HIS A 1 98 ? 10.949 3.276 2.048 1.00 95.88 98 HIS A CA 1
ATOM 769 C C . HIS A 1 98 ? 9.777 2.482 2.650 1.00 95.88 98 HIS A C 1
ATOM 771 O O . HIS A 1 98 ? 9.394 2.728 3.791 1.00 95.88 98 HIS A O 1
ATOM 777 N N . VAL A 1 99 ? 9.222 1.503 1.922 1.00 95.25 99 VAL A N 1
ATOM 778 C CA . VAL A 1 99 ? 8.166 0.632 2.470 1.00 95.25 99 VAL A CA 1
ATOM 779 C C . VAL A 1 99 ? 8.708 -0.253 3.599 1.00 95.25 99 VAL A C 1
ATOM 781 O O . VAL A 1 99 ? 8.023 -0.475 4.595 1.00 95.25 99 VAL A O 1
ATOM 784 N N . GLN A 1 100 ? 9.942 -0.751 3.480 1.00 94.56 100 GLN A N 1
ATOM 785 C CA . GLN A 1 100 ? 10.585 -1.526 4.547 1.00 94.56 100 GLN A CA 1
ATOM 786 C C . GLN A 1 100 ? 10.829 -0.674 5.798 1.00 94.56 100 GLN A C 1
ATOM 788 O O . GLN A 1 100 ? 10.520 -1.124 6.900 1.00 94.56 100 GLN A O 1
ATOM 793 N N . GLU A 1 101 ? 11.302 0.564 5.636 1.00 94.62 101 GLU A N 1
ATOM 794 C CA . GLU A 1 101 ? 11.456 1.507 6.749 1.00 94.62 101 GLU A CA 1
ATOM 795 C C . GLU A 1 101 ? 10.113 1.780 7.443 1.00 94.62 101 GLU A C 1
ATOM 797 O O . GLU A 1 101 ? 10.031 1.761 8.672 1.00 94.62 101 GLU A O 1
ATOM 802 N N . GLU A 1 102 ? 9.036 1.978 6.678 1.00 92.94 102 GLU A N 1
ATOM 803 C CA . GLU A 1 102 ? 7.692 2.160 7.233 1.00 92.94 102 GLU A CA 1
ATOM 804 C C . GLU A 1 102 ? 7.246 0.947 8.066 1.00 92.94 102 GLU A C 1
ATOM 806 O O . GLU A 1 102 ? 6.765 1.107 9.194 1.00 92.94 102 GLU A O 1
ATOM 811 N N . LEU A 1 103 ? 7.473 -0.270 7.564 1.00 92.31 103 LEU A N 1
ATOM 812 C CA . LEU A 1 103 ? 7.146 -1.514 8.266 1.00 92.31 103 LEU A CA 1
ATOM 813 C C . LEU A 1 103 ? 7.928 -1.686 9.573 1.00 92.31 103 LEU A C 1
ATOM 815 O O . LEU A 1 103 ? 7.379 -2.190 10.553 1.00 92.31 103 LEU A O 1
ATOM 819 N N . GLU A 1 104 ? 9.186 -1.253 9.626 1.00 89.94 104 GLU A N 1
ATOM 820 C CA . GLU A 1 104 ? 9.986 -1.291 10.855 1.00 89.94 104 GLU A CA 1
ATOM 821 C C . GLU A 1 104 ? 9.451 -0.324 11.922 1.00 89.94 104 GLU A C 1
ATOM 823 O O . GLU A 1 104 ? 9.470 -0.631 13.118 1.00 89.94 104 GLU A O 1
ATOM 828 N N . GLN A 1 105 ? 8.937 0.836 11.502 1.00 90.06 105 GLN A N 1
ATOM 829 C CA . GLN A 1 105 ? 8.474 1.886 12.412 1.00 90.06 105 GLN A CA 1
ATOM 830 C C . GLN A 1 105 ? 7.006 1.742 12.831 1.00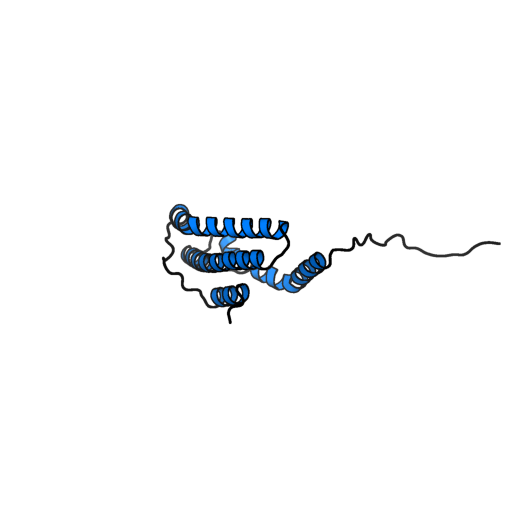 90.06 105 GLN A C 1
ATOM 832 O O . GLN A 1 105 ? 6.605 2.317 13.847 1.00 90.06 105 GLN A O 1
ATOM 837 N N . VAL A 1 106 ? 6.195 0.967 12.103 1.00 88.12 106 VAL A N 1
ATOM 838 C CA . VAL A 1 106 ? 4.736 0.918 12.301 1.00 88.12 106 VAL A CA 1
ATOM 839 C C . VAL A 1 106 ? 4.318 0.482 13.711 1.00 88.12 106 VAL A C 1
ATOM 841 O O . VAL A 1 106 ? 3.371 1.020 14.280 1.00 88.12 106 VAL A O 1
ATOM 844 N N . HIS A 1 107 ? 5.039 -0.456 14.332 1.00 81.62 107 HIS A N 1
ATOM 845 C CA . HIS A 1 107 ? 4.740 -0.895 15.700 1.00 81.62 107 HIS A CA 1
ATOM 846 C C . HIS A 1 107 ? 5.017 0.204 16.731 1.00 81.62 107 HIS A C 1
ATOM 848 O O . HIS A 1 107 ? 4.262 0.370 17.699 1.00 81.62 107 HIS A O 1
ATOM 854 N N . LEU A 1 108 ? 6.105 0.949 16.522 1.00 81.00 108 LEU A N 1
ATOM 855 C CA . LEU A 1 108 ? 6.507 2.044 17.390 1.00 81.00 108 LEU A CA 1
ATOM 856 C C . LEU A 1 108 ? 5.514 3.202 17.274 1.00 81.00 108 LEU A C 1
ATOM 858 O O . LEU A 1 108 ? 5.010 3.668 18.297 1.00 81.00 108 LEU A O 1
ATOM 862 N N . SER A 1 109 ? 5.178 3.606 16.047 1.00 84.19 109 SER A N 1
ATOM 863 C CA . SER A 1 109 ? 4.231 4.692 15.784 1.00 84.19 109 SER A CA 1
ATOM 864 C C . SER A 1 109 ? 2.822 4.351 16.277 1.00 84.19 109 SER A C 1
ATOM 866 O O . SER A 1 109 ? 2.211 5.158 16.977 1.00 84.19 109 SER A O 1
ATOM 868 N N . ALA A 1 110 ? 2.336 3.127 16.038 1.00 83.88 110 ALA A N 1
ATOM 869 C CA . ALA A 1 110 ? 1.058 2.643 16.564 1.00 83.88 110 ALA A CA 1
ATOM 870 C C . ALA A 1 110 ? 0.969 2.793 18.092 1.00 83.88 110 ALA A C 1
ATOM 872 O O . ALA A 1 110 ? -0.008 3.327 18.628 1.00 83.88 110 ALA A O 1
ATOM 873 N N . THR A 1 111 ? 2.029 2.387 18.794 1.00 85.69 111 THR A N 1
ATOM 874 C CA . THR A 1 111 ? 2.064 2.422 20.258 1.00 85.69 111 THR A CA 1
ATOM 875 C C . THR A 1 111 ? 2.190 3.850 20.786 1.00 85.69 111 THR A C 1
ATOM 877 O O . THR A 1 111 ? 1.444 4.240 21.681 1.00 85.69 111 THR A O 1
ATOM 880 N N . GLN A 1 112 ? 3.122 4.641 20.247 1.00 89.88 112 GLN A N 1
ATOM 881 C CA . GLN A 1 112 ? 3.430 5.982 20.751 1.00 89.88 112 GLN A CA 1
ATOM 882 C C . GLN A 1 112 ? 2.354 7.014 20.407 1.00 89.88 112 GLN A C 1
ATOM 884 O O . GLN A 1 112 ? 2.066 7.888 21.221 1.00 89.88 112 GLN A O 1
ATOM 889 N N . THR A 1 113 ? 1.767 6.926 19.213 1.00 88.62 113 THR A N 1
ATOM 890 C CA . THR A 1 113 ? 0.813 7.922 18.714 1.00 88.62 113 THR A CA 1
ATOM 891 C C . THR A 1 113 ? -0.622 7.572 19.080 1.00 88.62 113 THR A C 1
ATOM 893 O O . THR A 1 113 ? -1.393 8.459 19.439 1.00 88.62 113 THR A O 1
ATOM 896 N N . PHE A 1 114 ? -0.988 6.291 19.013 1.00 86.94 114 PHE A N 1
ATOM 897 C CA . PHE A 1 114 ? -2.383 5.862 19.134 1.00 86.94 114 PHE A CA 1
ATOM 898 C C . PHE A 1 114 ? -2.660 4.973 20.351 1.00 86.94 114 PHE A C 1
ATOM 900 O O . PHE A 1 114 ? -3.817 4.657 20.627 1.00 86.94 114 PHE A O 1
ATOM 907 N N . GLY A 1 115 ? -1.625 4.584 21.102 1.00 89.56 115 GLY A N 1
ATOM 908 C CA . GLY A 1 115 ? -1.772 3.832 22.347 1.00 89.56 115 GLY A CA 1
ATOM 909 C C . GLY A 1 115 ? -2.207 2.377 22.162 1.00 89.56 115 GLY A C 1
ATOM 910 O O . GLY A 1 115 ? -2.658 1.761 23.128 1.00 89.56 115 GLY A O 1
ATOM 911 N N . PHE A 1 116 ? -2.083 1.812 20.956 1.00 89.12 116 PHE A N 1
ATOM 912 C CA . PHE A 1 116 ? -2.364 0.398 20.702 1.00 89.12 116 PHE A CA 1
ATOM 913 C C . PHE A 1 116 ? -1.138 -0.343 20.176 1.00 89.12 116 PHE A C 1
ATOM 915 O O . PHE A 1 116 ? -0.272 0.221 19.516 1.00 89.12 116 PHE A O 1
ATOM 922 N N . GLN A 1 117 ? -1.101 -1.645 20.441 1.00 87.81 117 GLN A N 1
ATOM 923 C CA . GLN A 1 117 ? -0.094 -2.549 19.901 1.00 87.81 117 GLN A CA 1
ATOM 924 C C . GLN A 1 117 ? -0.722 -3.414 18.811 1.00 87.81 117 GLN A C 1
ATOM 926 O O . GLN A 1 117 ? -1.819 -3.952 18.984 1.00 87.81 117 GLN A O 1
ATOM 931 N N . LEU A 1 118 ? -0.018 -3.554 17.691 1.00 87.44 118 LEU A N 1
ATOM 932 C CA . LEU A 1 118 ? -0.371 -4.534 16.669 1.00 87.44 118 LEU A CA 1
ATOM 933 C C . LEU A 1 118 ? 0.013 -5.935 17.149 1.00 87.44 118 LEU A C 1
ATOM 935 O O . LEU A 1 118 ? 1.006 -6.120 17.856 1.00 87.44 118 LEU A O 1
ATOM 939 N N . GLN A 1 119 ? -0.776 -6.928 16.752 1.00 83.88 119 GLN A N 1
ATOM 940 C CA . GLN A 1 119 ? -0.472 -8.326 17.039 1.00 83.88 119 GLN A CA 1
ATOM 941 C C . GLN A 1 119 ? 0.791 -8.758 16.286 1.00 83.88 119 GLN A C 1
ATOM 943 O O . GLN A 1 119 ? 1.018 -8.340 15.155 1.00 83.88 119 GLN A O 1
ATOM 948 N N . SER A 1 120 ? 1.587 -9.644 16.891 1.00 79.06 120 SER A N 1
ATOM 949 C CA . SER A 1 120 ? 2.801 -10.185 16.260 1.00 79.06 120 SER A CA 1
ATOM 950 C C . SER A 1 120 ? 2.511 -11.045 15.028 1.00 79.06 120 SER A C 1
ATOM 952 O O . SER A 1 120 ? 3.371 -11.204 14.167 1.00 79.06 120 SER A O 1
ATOM 954 N N . LYS A 1 121 ? 1.301 -11.608 14.938 1.00 86.69 121 LYS A N 1
ATOM 955 C CA . LYS A 1 121 ? 0.821 -12.346 13.773 1.00 86.69 121 LYS A CA 1
ATOM 956 C C . LYS A 1 121 ? -0.456 -11.703 13.258 1.00 86.69 121 LYS A C 1
ATOM 958 O O . LYS A 1 121 ? -1.500 -11.805 13.896 1.00 86.69 121 LYS A O 1
ATOM 963 N N . ILE A 1 122 ? -0.369 -11.101 12.080 1.00 90.62 122 ILE A N 1
ATOM 964 C CA . ILE A 1 122 ? -1.520 -10.566 11.360 1.00 90.62 122 ILE A CA 1
ATOM 965 C C . ILE A 1 122 ? -2.112 -11.677 10.492 1.00 90.62 122 ILE A C 1
ATOM 967 O O . ILE A 1 122 ? -1.392 -12.364 9.766 1.00 90.62 122 ILE A O 1
ATOM 971 N N . VAL A 1 123 ? -3.429 -11.860 10.570 1.00 93.25 123 VAL A N 1
ATOM 972 C CA . VAL A 1 123 ? -4.178 -12.727 9.655 1.00 93.25 123 VAL A CA 1
ATOM 973 C C . VAL A 1 123 ? -4.867 -11.829 8.625 1.00 93.25 123 VAL A C 1
ATOM 975 O O . VAL A 1 123 ? -5.658 -10.969 9.031 1.00 93.25 123 VAL A O 1
ATOM 978 N N . PRO A 1 124 ? -4.579 -11.982 7.320 1.00 96.31 124 PRO A N 1
ATOM 979 C CA . PRO A 1 124 ? -5.207 -11.156 6.304 1.00 96.31 124 PRO A CA 1
ATOM 980 C C . PRO A 1 124 ? -6.691 -11.506 6.186 1.00 96.31 124 PRO A C 1
ATOM 982 O O . PRO A 1 124 ? -7.080 -12.678 6.214 1.00 96.31 124 PRO A O 1
ATOM 985 N N . ASN A 1 125 ? -7.530 -10.490 6.024 1.00 96.75 125 ASN A N 1
ATOM 986 C CA . ASN A 1 125 ? -8.918 -10.688 5.633 1.00 96.75 125 ASN A CA 1
ATOM 987 C C . ASN A 1 125 ? -9.006 -11.095 4.146 1.00 96.75 125 ASN A C 1
ATOM 989 O O . ASN A 1 125 ? -8.006 -11.124 3.427 1.00 96.75 125 ASN A O 1
ATOM 993 N N . ILE A 1 126 ? -10.217 -11.409 3.672 1.00 97.25 126 ILE A N 1
ATOM 994 C CA . ILE A 1 126 ? -10.443 -11.883 2.296 1.00 97.25 126 ILE A CA 1
ATOM 995 C C . ILE A 1 126 ? -9.963 -10.862 1.252 1.00 97.25 126 ILE A C 1
ATOM 997 O O . ILE A 1 126 ? -9.347 -11.257 0.266 1.00 97.25 126 ILE A O 1
ATOM 1001 N N . ALA A 1 127 ? -10.219 -9.569 1.468 1.00 96.12 127 ALA A N 1
ATOM 1002 C CA . ALA A 1 127 ? -9.835 -8.517 0.532 1.00 96.12 127 ALA A CA 1
ATOM 1003 C C . ALA A 1 127 ? -8.313 -8.323 0.494 1.00 96.12 127 ALA A C 1
ATOM 1005 O O . ALA A 1 127 ? -7.730 -8.314 -0.586 1.00 96.12 127 ALA A O 1
ATOM 1006 N N . THR A 1 128 ? -7.663 -8.242 1.659 1.00 96.94 128 THR A N 1
ATOM 1007 C CA . THR A 1 128 ? -6.202 -8.130 1.770 1.00 96.94 128 THR A CA 1
ATOM 1008 C C . THR A 1 128 ? -5.524 -9.325 1.121 1.00 96.94 128 THR A C 1
ATOM 1010 O O . THR A 1 128 ? -4.632 -9.150 0.299 1.00 96.94 128 THR A O 1
ATOM 1013 N N . ARG A 1 129 ? -5.995 -10.542 1.417 1.00 96.75 129 ARG A N 1
ATOM 1014 C CA . ARG A 1 129 ? -5.465 -11.766 0.818 1.00 96.75 129 ARG A CA 1
ATOM 1015 C C . ARG A 1 129 ? -5.576 -11.736 -0.708 1.00 96.75 129 ARG A C 1
ATOM 1017 O O . ARG A 1 129 ? -4.547 -11.846 -1.366 1.00 96.75 129 ARG A O 1
ATOM 1024 N N . ALA A 1 130 ? -6.776 -11.511 -1.246 1.00 96.50 130 ALA A N 1
ATOM 1025 C CA . ALA A 1 130 ? -7.003 -11.469 -2.692 1.00 96.50 130 ALA A CA 1
ATOM 1026 C C . ALA A 1 130 ? -6.132 -10.408 -3.384 1.00 96.50 130 ALA A C 1
ATOM 1028 O O . ALA A 1 130 ? -5.610 -10.641 -4.472 1.00 96.50 130 ALA A O 1
ATOM 1029 N N . TYR A 1 131 ? -5.935 -9.255 -2.739 1.00 96.06 131 TYR A N 1
ATOM 1030 C CA . TYR A 1 131 ? -5.093 -8.199 -3.286 1.00 96.06 131 TYR A CA 1
ATOM 1031 C C . TYR A 1 131 ? -3.611 -8.604 -3.298 1.00 96.06 131 TYR A C 1
ATOM 1033 O O . TYR A 1 131 ? -2.935 -8.462 -4.314 1.00 96.06 131 TYR A O 1
ATOM 1041 N N . THR A 1 132 ? -3.100 -9.168 -2.203 1.00 96.31 132 THR A N 1
ATOM 1042 C CA . THR A 1 132 ? -1.702 -9.624 -2.148 1.00 96.31 132 THR A CA 1
ATOM 1043 C C . THR A 1 132 ? -1.418 -10.810 -3.076 1.00 96.31 132 THR A C 1
ATOM 1045 O O . THR A 1 132 ? -0.345 -10.863 -3.669 1.00 96.31 132 THR A O 1
ATOM 1048 N N . GLU A 1 133 ? -2.378 -11.723 -3.259 1.00 95.50 133 GLU A N 1
ATOM 1049 C CA . GLU A 1 133 ? -2.294 -12.823 -4.233 1.00 95.50 133 GLU A C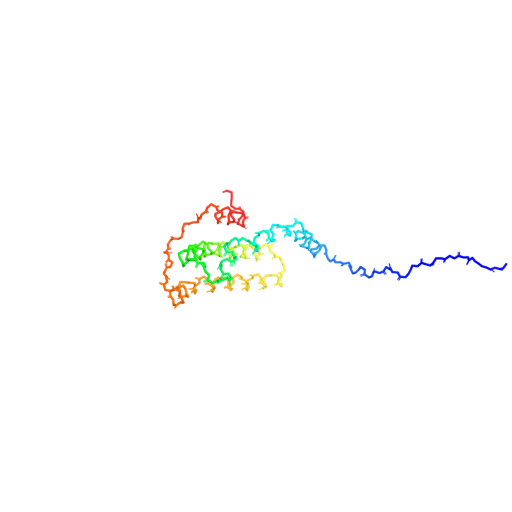A 1
ATOM 1050 C C . GLU A 1 133 ? -2.205 -12.273 -5.663 1.00 95.50 133 GLU A C 1
ATOM 1052 O O . GLU A 1 133 ? -1.311 -12.660 -6.415 1.00 95.50 133 GLU A O 1
ATOM 1057 N N . PHE A 1 134 ? -3.049 -11.292 -6.005 1.00 94.62 134 PHE A N 1
ATOM 1058 C CA . PHE A 1 134 ? -2.996 -10.607 -7.297 1.00 94.62 134 PHE A CA 1
ATOM 1059 C C . PHE A 1 134 ? -1.658 -9.890 -7.535 1.00 94.62 134 PHE A C 1
ATOM 1061 O O . PHE A 1 134 ? -1.075 -10.027 -8.608 1.00 94.62 134 PHE A O 1
ATOM 1068 N N . LEU A 1 135 ? -1.156 -9.145 -6.543 1.00 93.75 135 LEU A N 1
ATOM 1069 C CA . LEU A 1 135 ? 0.099 -8.391 -6.660 1.00 93.75 135 LEU A CA 1
ATOM 1070 C C . LEU A 1 135 ? 1.317 -9.288 -6.881 1.00 93.75 135 LEU A C 1
ATOM 1072 O O . LEU A 1 135 ? 2.216 -8.926 -7.636 1.00 93.75 135 LEU A O 1
ATOM 1076 N N . LEU A 1 136 ? 1.350 -10.438 -6.209 1.00 93.81 136 LEU A N 1
ATOM 1077 C CA . LEU A 1 136 ? 2.480 -11.364 -6.250 1.00 93.81 136 LEU A CA 1
ATOM 1078 C C . LEU A 1 136 ? 2.304 -12.486 -7.276 1.00 93.81 136 LEU A C 1
ATOM 1080 O O . LEU A 1 136 ? 3.177 -13.346 -7.370 1.00 93.81 136 LEU A O 1
ATOM 1084 N N . LEU A 1 137 ? 1.197 -12.484 -8.029 1.00 83.38 137 LEU A N 1
ATOM 1085 C CA . LEU A 1 137 ? 0.840 -13.535 -8.986 1.00 83.38 137 LEU A CA 1
ATOM 1086 C C . LEU A 1 137 ? 0.868 -14.938 -8.346 1.00 83.38 137 LEU A C 1
ATOM 1088 O O . LEU A 1 137 ? 1.383 -15.889 -8.931 1.00 83.38 137 LEU A O 1
ATOM 1092 N N . ARG A 1 138 ? 0.360 -15.058 -7.112 1.00 70.38 138 ARG A N 1
ATOM 1093 C CA . ARG A 1 138 ? 0.263 -16.337 -6.393 1.00 70.38 138 ARG A CA 1
ATOM 1094 C C . ARG A 1 138 ? -1.139 -16.916 -6.605 1.00 70.38 138 ARG A C 1
ATOM 1096 O O . ARG A 1 138 ? -2.109 -16.282 -6.195 1.00 70.38 138 ARG A O 1
ATOM 1103 N N . ASP A 1 139 ? -1.212 -18.077 -7.260 1.00 51.28 139 ASP A N 1
ATOM 1104 C CA . ASP A 1 139 ? -2.445 -18.856 -7.492 1.00 51.28 139 ASP A CA 1
ATOM 1105 C C . ASP A 1 139 ? -2.996 -19.514 -6.210 1.00 51.28 139 ASP A C 1
ATOM 1107 O O . ASP A 1 139 ? -2.182 -19.952 -5.358 1.00 51.28 139 ASP A O 1
#